Protein AF-A0A0F9K6K6-F1 (afdb_monomer_lite)

Sequence (64 aa):
MQKRKVREFDGVPYELYATAGESAVADQVQLACQGKGAMTRLTRRFFPRKYFIWVNTSWRRAKG

Organism: NCBI:txid412755

Secondary structure (DSSP, 8-state):
-----EEEETTEEEEEEEEESSHHHHHHHHHHHHTTT--EEEEEETTTTEEEEEEEHHHHHHT-

pLDDT: mean 83.7, std 12.96, range [41.44, 93.31]

Radius of gyration: 11.74 Å; chains: 1; bounding box: 33×30×26 Å

Structure (mmCIF, N/CA/C/O backbone):
data_AF-A0A0F9K6K6-F1
#
_entry.id   AF-A0A0F9K6K6-F1
#
loop_
_atom_site.group_PDB
_atom_site.id
_atom_site.type_symbol
_atom_site.label_atom_id
_atom_site.label_alt_id
_atom_site.label_comp_id
_atom_site.label_asym_id
_atom_site.label_entity_id
_atom_site.label_seq_id
_atom_site.pdbx_PDB_ins_code
_atom_site.Cartn_x
_atom_site.Cartn_y
_atom_site.Cartn_z
_atom_site.occupancy
_atom_site.B_iso_or_equiv
_atom_site.auth_seq_id
_atom_site.auth_comp_id
_atom_site.auth_asym_id
_atom_site.auth_atom_id
_atom_site.pdbx_PDB_model_num
ATOM 1 N N . MET A 1 1 ? 2.697 -23.534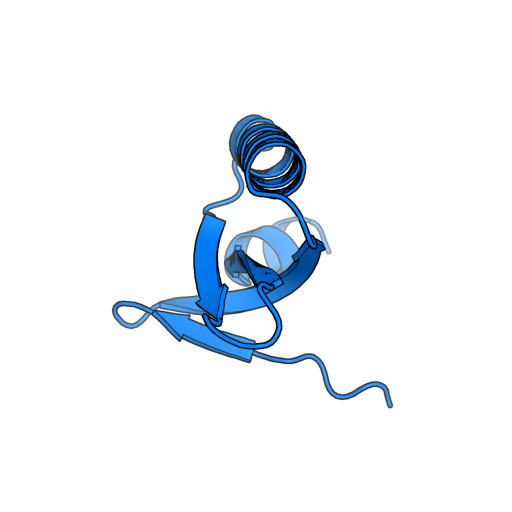 3.332 1.00 41.44 1 MET A N 1
ATOM 2 C CA . MET A 1 1 ? 2.793 -22.431 2.345 1.00 41.44 1 MET A CA 1
ATOM 3 C C . MET A 1 1 ? 1.742 -21.372 2.660 1.00 41.44 1 MET A C 1
ATOM 5 O O . MET A 1 1 ? 0.564 -21.629 2.444 1.00 41.44 1 MET A O 1
ATOM 9 N N . GLN A 1 2 ? 2.115 -20.205 3.200 1.00 48.41 2 GLN A N 1
ATOM 10 C CA . GLN A 1 2 ? 1.158 -19.093 3.305 1.00 48.41 2 GLN A CA 1
ATOM 11 C C . GLN A 1 2 ? 0.836 -18.603 1.887 1.00 48.41 2 GLN A C 1
ATOM 13 O O . GLN A 1 2 ? 1.729 -18.141 1.178 1.00 48.41 2 GLN A O 1
ATOM 18 N N . LYS A 1 3 ? -0.423 -18.748 1.451 1.00 59.75 3 LYS A N 1
ATOM 19 C CA . LYS A 1 3 ? -0.893 -18.218 0.164 1.00 59.75 3 LYS A CA 1
ATOM 20 C C . LYS A 1 3 ? -0.770 -16.692 0.202 1.00 59.75 3 LYS A C 1
ATOM 22 O O . LYS A 1 3 ? -1.589 -16.021 0.831 1.00 59.75 3 LYS A O 1
ATOM 27 N N . ARG A 1 4 ? 0.270 -16.152 -0.438 1.00 69.94 4 ARG A N 1
ATOM 28 C CA . ARG A 1 4 ? 0.446 -14.709 -0.636 1.00 69.94 4 ARG A CA 1
ATOM 29 C C . ARG A 1 4 ? -0.736 -14.201 -1.455 1.00 69.94 4 ARG A C 1
ATOM 31 O O . ARG A 1 4 ? -1.003 -14.715 -2.539 1.00 69.94 4 ARG A O 1
ATOM 38 N N . LYS A 1 5 ? -1.489 -13.239 -0.917 1.00 85.06 5 LYS A N 1
ATOM 39 C CA . LYS A 1 5 ? -2.613 -12.637 -1.640 1.00 85.06 5 LYS A CA 1
ATOM 40 C C . LYS A 1 5 ? -2.043 -11.652 -2.648 1.00 85.06 5 LYS A C 1
ATOM 42 O O . LYS A 1 5 ? -1.546 -10.604 -2.249 1.00 85.06 5 LYS A O 1
ATOM 47 N N . VAL A 1 6 ? -2.116 -12.004 -3.924 1.00 87.12 6 VAL A N 1
ATOM 48 C CA . VAL A 1 6 ? -1.729 -11.142 -5.043 1.00 87.12 6 VAL A CA 1
ATOM 49 C C . VAL A 1 6 ? -2.999 -10.673 -5.748 1.00 87.12 6 VAL A C 1
ATOM 51 O O . VAL A 1 6 ? -3.965 -11.428 -5.860 1.00 87.12 6 VAL A O 1
ATOM 54 N N . ARG A 1 7 ? -3.021 -9.413 -6.170 1.00 88.81 7 ARG A N 1
ATOM 55 C CA . ARG A 1 7 ? -4.099 -8.801 -6.941 1.00 88.81 7 ARG A CA 1
ATOM 56 C C . ARG A 1 7 ? -3.490 -7.920 -8.023 1.00 88.81 7 ARG A C 1
ATOM 58 O O . ARG A 1 7 ? -2.542 -7.188 -7.760 1.00 88.81 7 ARG A O 1
ATOM 65 N N . GLU A 1 8 ? -4.046 -7.998 -9.220 1.00 89.12 8 GLU A N 1
ATOM 66 C CA . GLU A 1 8 ? -3.662 -7.128 -10.324 1.00 89.12 8 GLU A CA 1
ATOM 67 C C . GLU A 1 8 ? -4.454 -5.819 -10.260 1.00 89.12 8 GLU A C 1
ATOM 69 O O . GLU A 1 8 ? -5.663 -5.823 -10.011 1.00 89.12 8 GLU A O 1
ATOM 74 N N . PHE A 1 9 ? -3.759 -4.704 -10.451 1.00 85.38 9 PHE A N 1
ATOM 75 C CA . PHE A 1 9 ? -4.344 -3.381 -10.621 1.00 85.38 9 PHE A CA 1
ATOM 76 C C . PHE A 1 9 ? -3.712 -2.757 -11.860 1.00 85.38 9 PHE A C 1
ATOM 78 O O . PHE A 1 9 ? -2.487 -2.688 -11.932 1.00 85.38 9 PHE A O 1
ATOM 85 N N . ASP A 1 10 ? -4.530 -2.328 -12.822 1.00 86.56 10 ASP A N 1
ATOM 86 C CA . ASP A 1 10 ? -4.068 -1.645 -14.039 1.00 86.56 10 ASP A CA 1
ATOM 87 C C . ASP A 1 10 ? -3.010 -2.455 -14.831 1.00 86.56 10 ASP A C 1
ATOM 89 O O . ASP A 1 10 ? -2.027 -1.908 -15.322 1.00 86.56 10 ASP A O 1
ATOM 93 N N . GLY A 1 11 ? -3.171 -3.786 -14.904 1.00 84.38 11 GLY A N 1
ATOM 94 C CA . GLY A 1 11 ? -2.218 -4.693 -15.567 1.00 84.38 11 GLY A CA 1
ATOM 95 C C . GLY A 1 11 ? -0.927 -4.958 -14.780 1.00 84.38 11 GLY A C 1
ATOM 96 O O . GLY A 1 11 ? -0.007 -5.601 -15.283 1.00 84.38 11 GLY A O 1
ATOM 97 N N . VAL A 1 12 ? -0.831 -4.462 -13.543 1.00 86.50 12 VAL A N 1
ATOM 98 C CA . VAL A 1 12 ? 0.361 -4.562 -12.699 1.00 86.50 12 VAL A CA 1
ATOM 99 C C . VAL A 1 12 ? 0.070 -5.434 -11.468 1.00 86.50 12 VAL A C 1
ATOM 101 O O . VAL A 1 12 ? -0.902 -5.180 -10.753 1.00 86.50 12 VAL A O 1
ATOM 104 N N . PRO A 1 13 ? 0.900 -6.448 -11.155 1.00 90.19 13 PRO A N 1
ATOM 105 C CA . PRO A 1 13 ? 0.699 -7.302 -9.987 1.00 90.19 13 PRO A CA 1
ATOM 106 C C . PRO A 1 13 ? 1.111 -6.609 -8.680 1.00 90.19 13 PRO A C 1
ATOM 108 O O . PRO A 1 13 ? 2.221 -6.087 -8.536 1.00 90.19 13 PRO A O 1
ATOM 111 N N . TYR A 1 14 ? 0.228 -6.672 -7.684 1.00 91.88 14 TYR A N 1
ATOM 112 C CA . TYR A 1 14 ? 0.481 -6.215 -6.321 1.00 91.88 14 TYR A CA 1
ATOM 113 C C . TYR A 1 14 ? 0.266 -7.338 -5.316 1.00 91.88 14 TYR A C 1
ATOM 115 O O . TYR A 1 14 ? -0.686 -8.106 -5.405 1.00 91.88 14 TYR A O 1
ATOM 123 N N . GLU A 1 15 ? 1.104 -7.392 -4.294 1.00 90.75 15 GLU A N 1
ATOM 124 C CA . GLU A 1 15 ? 0.945 -8.287 -3.158 1.00 90.75 15 GLU A CA 1
ATOM 125 C C . GLU A 1 15 ? 0.386 -7.536 -1.948 1.00 90.75 15 GLU A C 1
ATOM 127 O O . GLU A 1 15 ? 0.732 -6.381 -1.694 1.00 90.75 15 GLU A O 1
ATOM 132 N N . LEU A 1 16 ? -0.482 -8.197 -1.183 1.00 90.94 16 LEU A N 1
ATOM 133 C CA . LEU A 1 16 ? -0.969 -7.668 0.082 1.00 90.94 16 LEU A CA 1
ATOM 134 C C . LEU A 1 16 ? 0.189 -7.579 1.078 1.00 90.94 16 LEU A C 1
ATOM 136 O O . LEU A 1 16 ? 0.718 -8.598 1.519 1.00 90.94 16 LEU A O 1
ATOM 140 N N . TYR A 1 17 ? 0.541 -6.355 1.454 1.00 88.94 17 TYR A N 1
ATOM 141 C CA . TYR A 1 17 ? 1.620 -6.082 2.393 1.00 88.94 17 TYR A CA 1
ATOM 142 C C . TYR A 1 17 ? 1.111 -6.004 3.832 1.00 88.94 17 TYR A C 1
ATOM 144 O O . TYR A 1 17 ? 1.645 -6.665 4.718 1.00 88.94 17 TYR A O 1
ATOM 152 N N . ALA A 1 18 ? 0.051 -5.227 4.065 1.00 89.12 18 ALA A N 1
ATOM 153 C CA . ALA A 1 18 ? -0.511 -5.019 5.395 1.00 89.12 18 ALA A CA 1
ATOM 154 C C . ALA A 1 18 ? -2.018 -4.743 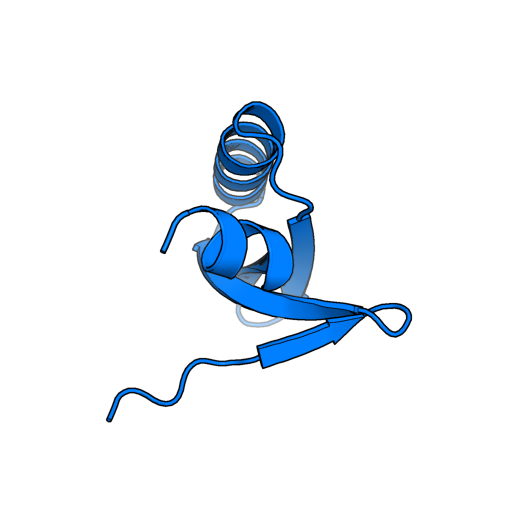5.337 1.00 89.12 18 ALA A C 1
ATOM 156 O O . ALA A 1 18 ? -2.587 -4.447 4.282 1.00 89.12 18 ALA A O 1
ATOM 157 N N . THR A 1 19 ? -2.674 -4.822 6.494 1.00 91.88 19 THR A N 1
ATOM 158 C CA . THR A 1 19 ? -4.063 -4.382 6.659 1.00 91.88 19 THR A CA 1
ATOM 159 C C . THR A 1 19 ? -4.206 -3.507 7.891 1.00 91.88 19 THR A C 1
ATOM 161 O O . THR A 1 19 ? -3.600 -3.823 8.909 1.00 91.88 19 THR A O 1
ATOM 164 N N . ALA A 1 20 ? -5.048 -2.479 7.824 1.00 90.06 20 ALA A N 1
ATOM 165 C CA . ALA A 1 20 ? -5.311 -1.561 8.931 1.00 90.06 20 ALA A CA 1
ATOM 166 C C . ALA A 1 20 ? -6.819 -1.411 9.190 1.00 90.06 20 ALA A C 1
ATOM 168 O O . ALA A 1 20 ? -7.627 -1.546 8.270 1.00 90.06 20 ALA A O 1
ATOM 169 N N . GLY A 1 21 ? -7.208 -1.154 10.442 1.00 89.94 21 GLY A N 1
ATOM 170 C CA . GLY A 1 21 ? -8.596 -0.822 10.810 1.00 89.94 21 GLY A CA 1
ATOM 171 C C . GLY A 1 21 ? -8.936 0.659 10.599 1.00 89.94 21 GLY A C 1
ATOM 172 O O . GLY A 1 21 ? -10.088 1.010 10.350 1.00 89.94 21 GLY A O 1
ATOM 173 N N . GLU A 1 22 ? -7.918 1.516 10.612 1.00 89.81 22 GLU A N 1
ATOM 174 C CA . GLU A 1 22 ? -8.032 2.973 10.551 1.00 89.81 22 GLU A CA 1
ATOM 175 C C . GLU A 1 22 ? -7.356 3.526 9.293 1.00 89.81 22 GLU A C 1
ATOM 177 O O . GLU A 1 22 ? -6.360 2.967 8.829 1.00 89.81 22 GLU A O 1
ATOM 182 N N . SER A 1 23 ? -7.879 4.631 8.742 1.00 90.31 23 SER A N 1
ATOM 183 C CA . SER A 1 23 ? -7.285 5.252 7.547 1.00 90.31 23 SER A CA 1
ATOM 184 C C . SER A 1 23 ? -5.909 5.834 7.835 1.00 90.31 23 SER A C 1
ATOM 186 O O . SER A 1 23 ? -4.997 5.575 7.067 1.00 90.31 23 SER A O 1
ATOM 188 N N . ALA A 1 24 ? -5.732 6.522 8.967 1.00 91.25 24 ALA A N 1
ATOM 189 C CA . ALA A 1 24 ? -4.460 7.155 9.320 1.00 91.25 24 ALA A CA 1
ATOM 190 C C . ALA A 1 24 ? -3.301 6.145 9.374 1.00 91.25 24 ALA A C 1
ATOM 192 O O . ALA A 1 24 ? -2.223 6.398 8.842 1.00 91.25 24 ALA A O 1
ATOM 193 N N . VAL A 1 25 ? -3.541 4.962 9.949 1.00 90.75 25 VAL A N 1
ATOM 194 C CA . VAL A 1 25 ? -2.557 3.868 9.976 1.00 90.75 25 VAL A CA 1
ATOM 195 C C . VAL A 1 25 ? -2.280 3.352 8.563 1.00 90.75 25 VAL A C 1
ATOM 197 O O . VAL A 1 25 ? -1.132 3.098 8.205 1.00 90.75 25 VAL A O 1
ATOM 200 N N . ALA A 1 26 ? -3.319 3.203 7.740 1.00 91.19 26 ALA A N 1
ATOM 201 C CA . ALA A 1 26 ? -3.167 2.751 6.362 1.00 91.19 26 ALA A CA 1
ATOM 202 C C . ALA A 1 26 ? -2.334 3.740 5.523 1.00 91.19 26 ALA A C 1
ATOM 204 O O . ALA A 1 26 ? -1.447 3.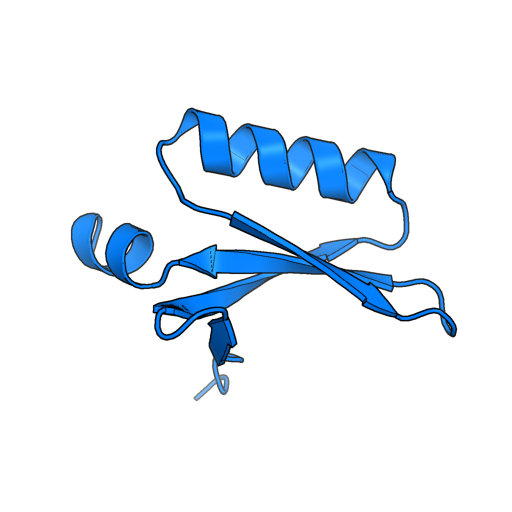310 4.783 1.00 91.19 26 ALA A O 1
ATOM 205 N N . ASP A 1 27 ? -2.568 5.040 5.708 1.00 92.12 27 ASP A N 1
ATOM 206 C CA . ASP A 1 27 ? -1.856 6.128 5.037 1.00 92.12 27 ASP A CA 1
ATOM 207 C C . ASP A 1 27 ? -0.387 6.192 5.484 1.00 92.12 27 ASP A C 1
ATOM 209 O O . ASP A 1 27 ? 0.507 6.286 4.646 1.00 92.12 27 ASP A O 1
ATOM 213 N N . GLN A 1 28 ? -0.099 6.041 6.784 1.00 92.88 28 GLN A N 1
ATOM 214 C CA . GLN A 1 28 ? 1.281 5.969 7.290 1.00 92.88 28 GLN A CA 1
ATOM 215 C C . GLN A 1 28 ? 2.062 4.801 6.676 1.00 92.88 28 GLN A C 1
ATOM 217 O O . GLN A 1 28 ? 3.203 4.968 6.243 1.00 92.88 28 GLN A O 1
ATOM 222 N N . VAL A 1 29 ? 1.447 3.615 6.602 1.00 89.81 29 VAL A N 1
ATOM 223 C CA . VAL A 1 29 ? 2.076 2.441 5.977 1.00 89.81 29 VAL A CA 1
ATOM 224 C C . VAL A 1 29 ? 2.294 2.681 4.484 1.00 89.81 29 VAL A C 1
ATOM 226 O O . VAL A 1 29 ? 3.356 2.348 3.955 1.00 89.81 29 VAL A O 1
ATOM 229 N N . GLN A 1 30 ? 1.320 3.290 3.804 1.00 91.69 30 GLN A N 1
ATOM 230 C CA . GLN A 1 30 ? 1.434 3.644 2.395 1.00 91.69 30 GLN A CA 1
ATOM 231 C C . GLN A 1 30 ? 2.608 4.600 2.146 1.00 91.69 30 GLN A C 1
ATOM 233 O O . GLN A 1 30 ? 3.438 4.317 1.279 1.00 91.69 30 GLN A O 1
ATOM 238 N N . LEU A 1 31 ? 2.709 5.679 2.927 1.00 92.38 31 LEU A N 1
ATOM 239 C CA . LEU A 1 31 ? 3.787 6.666 2.845 1.00 92.38 31 LEU A CA 1
ATOM 240 C C . LEU A 1 31 ? 5.154 6.035 3.126 1.00 92.38 31 LEU A C 1
ATOM 242 O O . LEU A 1 31 ? 6.106 6.285 2.392 1.00 92.38 31 LEU A O 1
ATOM 246 N N . ALA A 1 32 ? 5.258 5.161 4.131 1.00 90.44 32 ALA A N 1
ATOM 247 C CA . ALA A 1 32 ? 6.503 4.462 4.447 1.00 90.44 32 ALA A CA 1
ATOM 248 C C . ALA A 1 32 ? 6.972 3.539 3.307 1.00 90.44 32 ALA A C 1
ATOM 250 O O . ALA A 1 32 ? 8.170 3.429 3.040 1.00 90.44 32 ALA A O 1
ATOM 251 N N . CYS A 1 33 ? 6.041 2.873 2.619 1.00 88.19 33 CYS A N 1
ATOM 252 C CA . CYS A 1 33 ? 6.346 2.068 1.438 1.00 88.19 33 CYS A CA 1
ATOM 253 C C . CYS A 1 33 ? 6.761 2.946 0.245 1.00 88.19 33 CYS A C 1
ATOM 255 O O . CYS A 1 33 ? 7.771 2.660 -0.399 1.00 88.19 33 CYS A O 1
ATOM 257 N N . GLN A 1 34 ? 6.033 4.034 -0.015 1.00 89.69 34 GLN A N 1
ATOM 258 C CA . GLN A 1 34 ? 6.340 4.975 -1.098 1.00 89.69 34 GLN A CA 1
ATOM 259 C C . GLN A 1 34 ? 7.683 5.684 -0.888 1.00 89.69 34 GLN A C 1
ATOM 261 O O . GLN A 1 34 ? 8.463 5.791 -1.829 1.00 89.69 34 GLN A O 1
ATOM 266 N N . GLY A 1 35 ? 8.021 6.058 0.351 1.00 88.81 35 GLY A N 1
ATOM 267 C CA . GLY A 1 35 ? 9.328 6.620 0.711 1.00 88.81 35 GLY A CA 1
ATOM 268 C C . GLY A 1 35 ? 10.502 5.663 0.467 1.00 88.81 35 GLY A C 1
ATOM 269 O O . GLY A 1 35 ? 11.643 6.099 0.359 1.00 88.81 35 GLY A O 1
ATOM 270 N N . LYS A 1 36 ? 10.237 4.357 0.318 1.00 85.00 36 LYS A N 1
ATOM 271 C CA . LYS A 1 36 ? 11.223 3.338 -0.088 1.00 85.00 36 LYS A CA 1
ATOM 272 C C . LYS A 1 36 ? 11.193 3.034 -1.594 1.00 85.00 36 LYS A C 1
ATOM 274 O O . LYS A 1 36 ? 11.764 2.026 -2.019 1.00 85.00 36 LYS A O 1
ATOM 279 N N . GLY A 1 37 ? 10.500 3.857 -2.382 1.00 84.50 37 GLY A N 1
ATOM 280 C CA . GLY A 1 37 ? 10.328 3.693 -3.826 1.00 84.50 37 GLY A CA 1
ATOM 281 C C . GLY A 1 37 ? 9.334 2.598 -4.222 1.00 84.50 37 GLY A C 1
ATOM 282 O O . GLY A 1 37 ? 9.333 2.169 -5.373 1.00 84.50 37 GLY A O 1
ATOM 283 N N . ALA A 1 38 ? 8.513 2.099 -3.292 1.00 86.75 38 ALA A N 1
ATOM 284 C CA . ALA A 1 38 ? 7.526 1.074 -3.606 1.00 86.75 38 ALA A CA 1
ATOM 285 C C . ALA A 1 38 ? 6.253 1.704 -4.180 1.00 86.75 38 ALA A C 1
ATOM 287 O O . ALA A 1 38 ? 5.659 2.594 -3.570 1.00 86.75 38 ALA A O 1
ATOM 288 N N . MET A 1 39 ? 5.775 1.192 -5.314 1.00 88.88 39 MET A N 1
ATOM 289 C CA . MET A 1 39 ? 4.454 1.554 -5.823 1.00 88.88 39 MET A CA 1
ATOM 290 C C . MET A 1 39 ? 3.383 0.850 -4.984 1.00 88.88 39 MET A C 1
ATOM 292 O O . MET A 1 39 ? 3.410 -0.374 -4.823 1.00 88.88 39 MET A O 1
ATOM 296 N N . THR A 1 40 ? 2.454 1.620 -4.423 1.00 91.25 40 THR A N 1
ATOM 297 C CA . THR A 1 40 ? 1.437 1.122 -3.492 1.00 91.25 40 THR A CA 1
ATOM 298 C C . THR A 1 40 ? 0.025 1.431 -3.960 1.00 91.25 40 THR A C 1
ATOM 300 O O . THR A 1 40 ? -0.219 2.403 -4.673 1.00 91.25 40 THR A O 1
ATOM 303 N N . ARG A 1 41 ? -0.926 0.600 -3.532 1.00 92.06 41 ARG A N 1
ATOM 304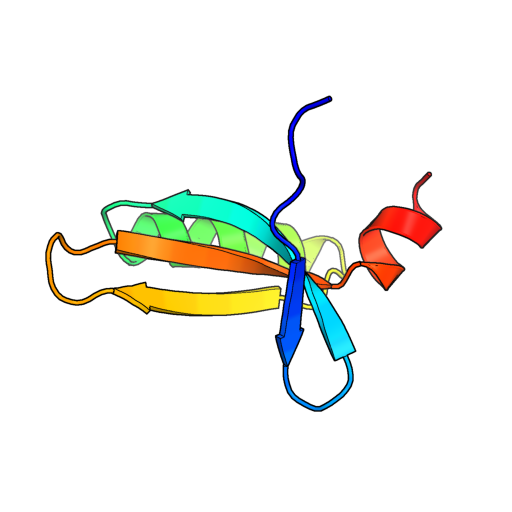 C CA . ARG A 1 41 ? -2.354 0.793 -3.779 1.00 92.06 41 ARG A CA 1
ATOM 305 C C . ARG A 1 41 ? -3.135 0.542 -2.498 1.00 92.06 41 ARG A C 1
ATOM 307 O O . ARG A 1 41 ? -2.956 -0.484 -1.842 1.00 92.06 41 ARG A O 1
ATOM 314 N N . LEU A 1 42 ? -4.025 1.467 -2.157 1.00 91.25 42 LEU A N 1
ATOM 315 C CA . LEU A 1 42 ? -4.933 1.325 -1.026 1.00 91.25 42 LEU A CA 1
ATOM 316 C C . LEU A 1 42 ? -6.290 0.821 -1.517 1.00 91.25 42 LEU A C 1
ATOM 318 O O . LEU A 1 42 ? -6.840 1.333 -2.489 1.00 91.25 42 LEU A O 1
ATOM 322 N N . THR A 1 43 ? -6.864 -0.160 -0.827 1.00 91.25 43 THR A N 1
ATOM 323 C CA . THR A 1 43 ? -8.269 -0.539 -1.038 1.00 91.25 43 THR A CA 1
ATOM 324 C C . THR A 1 43 ? -9.000 -0.604 0.292 1.00 91.25 43 THR A C 1
ATOM 326 O O . THR A 1 43 ? -8.416 -0.957 1.316 1.00 91.25 43 THR A O 1
ATOM 329 N N . ARG A 1 44 ? -10.289 -0.262 0.277 1.00 91.19 44 ARG A N 1
ATOM 330 C CA . ARG A 1 44 ? -11.154 -0.223 1.458 1.00 91.19 44 ARG A CA 1
ATOM 331 C C . ARG A 1 44 ? -12.242 -1.282 1.344 1.00 91.19 44 ARG A C 1
ATOM 333 O O . ARG A 1 44 ? -12.902 -1.393 0.316 1.00 91.19 44 ARG A O 1
ATOM 340 N N . ARG A 1 45 ? -12.483 -1.995 2.438 1.00 90.38 45 ARG A N 1
ATOM 341 C CA . ARG A 1 45 ? -13.715 -2.742 2.693 1.00 90.38 45 ARG A CA 1
ATOM 342 C C . ARG A 1 45 ? -14.582 -1.931 3.650 1.00 90.38 45 ARG A C 1
ATOM 344 O O . ARG A 1 45 ? -14.082 -1.425 4.651 1.00 90.38 45 ARG A O 1
ATOM 351 N N . PHE A 1 46 ? -15.863 -1.804 3.317 1.00 83.19 46 PHE A N 1
ATOM 352 C CA . PHE A 1 46 ? -16.812 -0.977 4.062 1.00 83.19 46 PHE A CA 1
ATOM 353 C C . PHE A 1 46 ? -17.325 -1.653 5.344 1.00 83.19 46 PHE A C 1
ATOM 355 O O . PHE A 1 46 ? -17.514 -0.960 6.337 1.00 83.19 46 PHE A O 1
ATOM 362 N N . PHE A 1 47 ? -17.481 -2.987 5.364 1.00 79.88 47 PHE A N 1
ATOM 363 C CA . PHE A 1 47 ? -17.941 -3.716 6.555 1.00 79.88 47 PHE A CA 1
ATOM 364 C C . PHE A 1 47 ? -17.304 -5.120 6.704 1.00 79.88 47 PHE A C 1
ATOM 366 O O . PHE A 1 47 ? -17.413 -5.941 5.781 1.00 79.88 47 PHE A O 1
ATOM 373 N N . PRO A 1 48 ? -16.632 -5.431 7.833 1.00 81.56 48 PRO A N 1
ATOM 374 C CA . PRO A 1 48 ? -16.096 -4.464 8.796 1.00 81.56 48 PRO A CA 1
ATOM 375 C C . PRO A 1 48 ? -15.112 -3.507 8.102 1.00 81.56 48 PRO A C 1
ATOM 377 O O . PRO A 1 48 ? -14.473 -3.889 7.111 1.00 81.56 48 PRO A O 1
ATOM 380 N N . ARG A 1 49 ? -15.012 -2.264 8.595 1.00 87.38 49 ARG A N 1
ATOM 381 C CA . ARG A 1 49 ? -14.113 -1.247 8.031 1.00 87.38 49 ARG A CA 1
ATOM 382 C C . ARG A 1 49 ? -12.681 -1.771 8.082 1.00 87.38 49 ARG A C 1
ATOM 384 O O . ARG A 1 49 ? -12.144 -2.032 9.154 1.00 87.38 49 ARG A O 1
ATOM 391 N N . LYS A 1 50 ? -12.083 -1.978 6.910 1.00 92.69 50 LYS A N 1
ATOM 392 C CA . LYS A 1 50 ? -10.724 -2.510 6.796 1.00 92.69 50 LYS A CA 1
ATOM 393 C C . LYS A 1 50 ? -10.034 -1.950 5.569 1.00 92.69 50 LYS A C 1
ATOM 395 O O . LYS A 1 50 ? -10.600 -1.941 4.478 1.00 92.69 50 LYS A O 1
ATOM 400 N N . TYR A 1 51 ? -8.803 -1.521 5.753 1.00 93.12 51 TYR A N 1
ATOM 401 C CA . TYR A 1 51 ? -7.920 -1.037 4.711 1.00 93.12 51 TYR A CA 1
ATOM 402 C C . TYR A 1 51 ? -6.917 -2.129 4.371 1.00 93.12 51 TYR A C 1
ATOM 404 O O . TYR A 1 51 ? -6.386 -2.801 5.256 1.00 93.12 51 TYR A O 1
ATOM 412 N N . PHE A 1 52 ? -6.674 -2.320 3.084 1.00 93.00 52 PHE A N 1
ATOM 413 C CA . PHE A 1 52 ? -5.688 -3.253 2.563 1.00 93.00 52 PHE A CA 1
ATOM 414 C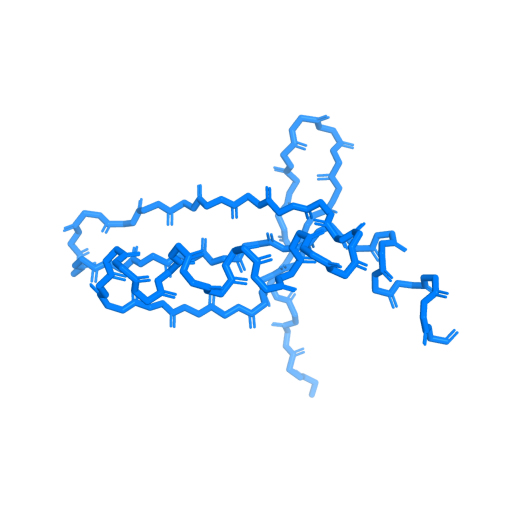 C . PHE A 1 52 ? -4.651 -2.448 1.800 1.00 93.00 52 PHE A C 1
ATOM 416 O O . PHE A 1 52 ? -5.000 -1.722 0.863 1.00 93.00 52 PHE A O 1
ATOM 423 N N . ILE A 1 53 ? -3.401 -2.591 2.223 1.00 92.62 53 ILE A N 1
ATOM 424 C CA . ILE A 1 53 ? -2.250 -1.942 1.621 1.00 92.62 53 ILE A CA 1
ATOM 425 C C . ILE A 1 53 ? -1.589 -2.963 0.705 1.00 92.62 53 ILE A C 1
ATOM 427 O O . ILE A 1 53 ? -1.062 -3.982 1.161 1.00 92.62 53 ILE A O 1
ATOM 431 N N . TRP A 1 54 ? -1.641 -2.688 -0.588 1.00 93.31 54 TRP A N 1
ATOM 432 C CA . TRP A 1 54 ? -1.049 -3.504 -1.634 1.00 93.31 54 TRP A CA 1
ATOM 433 C C . TRP A 1 54 ? 0.249 -2.856 -2.100 1.00 93.31 54 TRP A C 1
ATOM 435 O O . TRP A 1 54 ? 0.304 -1.639 -2.275 1.00 93.31 54 TRP A O 1
ATOM 445 N N . VAL A 1 55 ? 1.288 -3.656 -2.316 1.00 91.69 55 VAL A N 1
ATOM 446 C CA . VAL A 1 55 ? 2.598 -3.199 -2.795 1.00 91.69 55 VAL A CA 1
ATOM 447 C C . VAL A 1 55 ? 2.946 -3.960 -4.064 1.00 91.69 55 VAL A C 1
ATOM 449 O O . VAL A 1 55 ? 2.785 -5.177 -4.122 1.00 91.69 55 VAL A O 1
ATOM 452 N N . ASN A 1 56 ? 3.407 -3.248 -5.086 1.00 90.00 56 ASN A N 1
ATOM 453 C CA . ASN A 1 56 ? 3.794 -3.833 -6.360 1.00 90.00 56 ASN A CA 1
ATOM 454 C C . ASN A 1 56 ? 4.851 -4.944 -6.171 1.00 90.00 56 ASN A C 1
ATOM 456 O O . ASN A 1 56 ? 5.821 -4.788 -5.422 1.00 90.00 56 ASN A O 1
ATOM 460 N N . THR A 1 57 ? 4.679 -6.075 -6.861 1.00 80.25 57 THR A N 1
ATOM 461 C CA . THR A 1 57 ? 5.567 -7.236 -6.688 1.00 80.25 57 THR A CA 1
ATOM 462 C C . THR A 1 57 ? 6.945 -7.046 -7.313 1.00 80.25 57 THR A C 1
ATOM 464 O O . THR A 1 57 ? 7.898 -7.679 -6.864 1.00 80.25 57 THR A O 1
ATOM 467 N N . SER A 1 58 ? 7.079 -6.174 -8.315 1.00 72.25 58 SER A N 1
ATOM 468 C CA . SER A 1 58 ? 8.363 -5.839 -8.940 1.00 72.25 58 SER A CA 1
ATOM 469 C C . SER A 1 58 ? 9.311 -5.172 -7.939 1.00 72.25 58 SER A C 1
ATOM 471 O O . SER A 1 58 ? 10.485 -5.526 -7.900 1.00 72.25 58 SER A O 1
ATOM 473 N N . TRP A 1 59 ? 8.803 -4.311 -7.044 1.00 65.81 59 TRP A N 1
ATOM 474 C CA . TRP A 1 59 ? 9.603 -3.742 -5.945 1.00 65.81 59 TRP A CA 1
ATOM 475 C C . TRP A 1 59 ? 10.102 -4.816 -4.971 1.00 65.81 59 TRP A C 1
ATOM 477 O O . TRP A 1 59 ? 11.257 -4.798 -4.548 1.00 65.81 59 TRP A O 1
ATOM 487 N N . ARG A 1 60 ? 9.251 -5.794 -4.636 1.00 55.31 60 ARG A N 1
ATOM 488 C CA . ARG A 1 60 ? 9.626 -6.880 -3.720 1.00 55.31 60 ARG A CA 1
ATOM 489 C C . ARG A 1 60 ? 10.649 -7.834 -4.341 1.00 55.31 60 ARG A C 1
ATOM 491 O O . ARG A 1 60 ? 11.487 -8.362 -3.621 1.00 55.31 60 ARG A O 1
ATOM 498 N N . ARG A 1 61 ? 10.585 -8.041 -5.661 1.00 57.97 61 ARG A N 1
ATOM 499 C CA . ARG A 1 61 ? 11.520 -8.894 -6.409 1.00 57.97 61 ARG A CA 1
ATOM 500 C C . ARG A 1 61 ? 12.871 -8.217 -6.647 1.00 57.97 61 ARG A C 1
ATOM 502 O O . ARG A 1 61 ? 13.874 -8.906 -6.657 1.00 57.97 61 ARG A O 1
ATOM 509 N N . ALA A 1 62 ? 12.904 -6.889 -6.778 1.00 57.47 62 ALA A N 1
ATOM 510 C CA . ALA A 1 62 ? 14.141 -6.118 -6.937 1.00 57.47 62 ALA A CA 1
ATOM 511 C C . ALA A 1 62 ? 14.991 -6.018 -5.652 1.00 57.47 62 ALA A C 1
ATOM 513 O O . ALA A 1 62 ? 16.146 -5.611 -5.716 1.00 57.47 62 ALA A O 1
ATOM 514 N N . LYS A 1 63 ? 14.427 -6.361 -4.485 1.00 52.34 63 LYS A N 1
ATOM 515 C CA . LYS A 1 63 ? 15.133 -6.410 -3.191 1.00 52.34 63 LYS A CA 1
ATOM 516 C C . LYS A 1 63 ? 1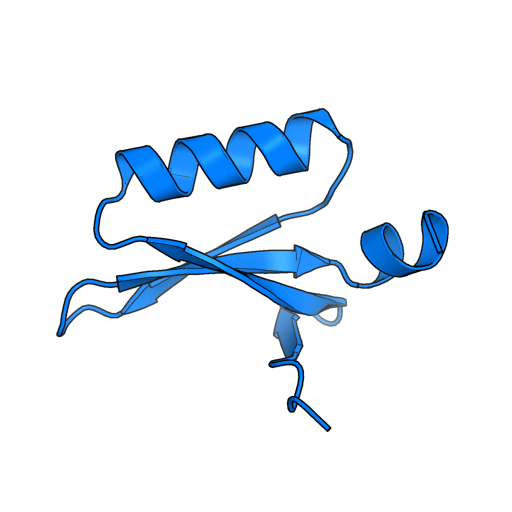5.451 -7.830 -2.695 1.00 52.34 63 LYS A C 1
ATOM 518 O O . LYS A 1 63 ? 15.962 -7.950 -1.583 1.00 52.34 63 LYS A O 1
ATOM 523 N N . GLY A 1 64 ? 15.065 -8.864 -3.445 1.00 49.06 64 GLY A N 1
ATOM 524 C CA . GLY A 1 64 ? 15.220 -10.275 -3.070 1.00 49.06 64 GLY A CA 1
ATOM 525 C C . GLY A 1 64 ? 16.434 -10.928 -3.699 1.00 49.06 64 GLY A C 1
ATOM 526 O O . GLY A 1 64 ? 16.852 -10.456 -4.777 1.00 49.06 64 GLY A O 1
#

Foldseek 3Di:
DPPFDWDDDPNFIWTFDDKDQDPVVLVVVQVVCVVVVWDWDWDFDVVVTMITIITTVVVVVVVD